Protein AF-A0A3D3CK25-F1 (afdb_monomer)

Mean predicted aligned error: 9.13 Å

Structure (mmCIF, N/CA/C/O backbone):
data_AF-A0A3D3CK25-F1
#
_entry.id   AF-A0A3D3CK25-F1
#
loop_
_atom_site.group_PDB
_atom_site.id
_atom_site.type_symbol
_atom_site.label_atom_id
_atom_site.label_alt_id
_atom_site.label_comp_id
_atom_site.label_asym_id
_atom_site.label_entity_id
_atom_site.label_seq_id
_atom_site.pdbx_PDB_ins_code
_atom_site.Cartn_x
_atom_site.Cartn_y
_atom_site.Cartn_z
_atom_site.occupancy
_atom_site.B_iso_or_equiv
_atom_site.auth_seq_id
_atom_site.auth_comp_id
_atom_site.auth_asym_id
_atom_site.auth_atom_id
_atom_site.pdbx_PDB_model_num
ATOM 1 N N . GLY A 1 1 ? 7.245 1.966 -9.185 1.00 50.22 1 GLY A N 1
A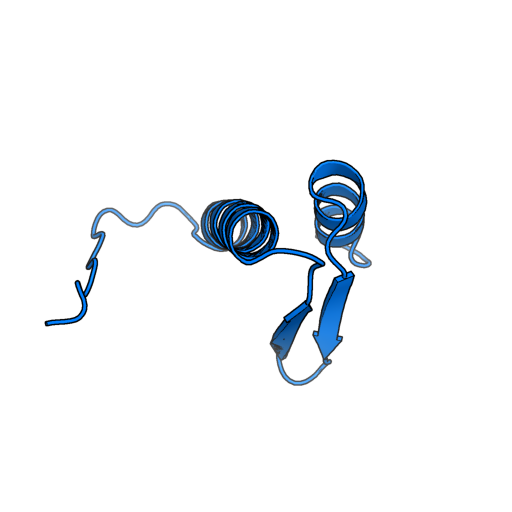TOM 2 C CA . GLY A 1 1 ? 7.444 3.277 -9.847 1.00 50.22 1 GLY A CA 1
ATOM 3 C C . GLY A 1 1 ? 8.671 3.975 -9.279 1.00 50.22 1 GLY A C 1
ATOM 4 O O . GLY A 1 1 ? 8.980 3.718 -8.118 1.00 50.22 1 GLY A O 1
ATOM 5 N N . PRO A 1 2 ? 9.361 4.838 -10.046 1.00 56.03 2 PRO A N 1
ATOM 6 C CA . PRO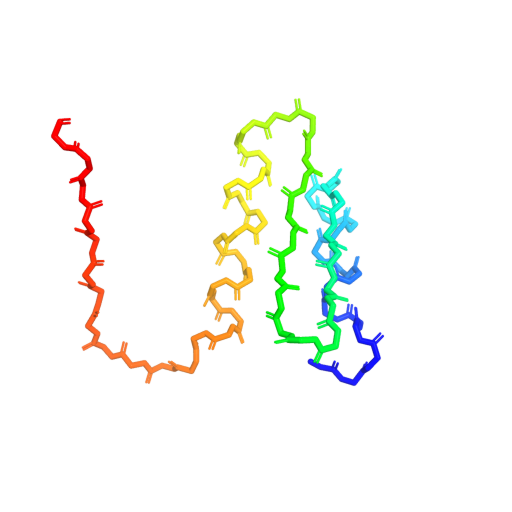 A 1 2 ? 10.609 5.465 -9.611 1.00 56.03 2 PRO A CA 1
ATOM 7 C C . PRO A 1 2 ? 10.406 6.240 -8.298 1.00 56.03 2 PRO A C 1
ATOM 9 O O . PRO A 1 2 ? 9.487 7.056 -8.181 1.00 56.03 2 PRO A O 1
ATOM 12 N N . GLY A 1 3 ? 11.227 5.932 -7.288 1.00 68.00 3 GLY A N 1
ATOM 13 C CA . GLY A 1 3 ? 11.278 6.653 -6.009 1.00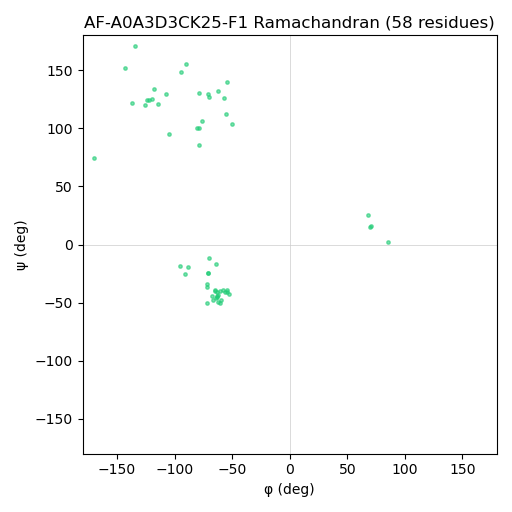 68.00 3 GLY A CA 1
ATOM 14 C C . GLY A 1 3 ? 10.051 6.512 -5.098 1.00 68.00 3 GLY A C 1
ATOM 15 O O . GLY A 1 3 ? 9.761 7.421 -4.321 1.00 68.00 3 GLY A O 1
ATOM 16 N N . GLY A 1 4 ? 9.275 5.429 -5.211 1.00 73.69 4 GLY A N 1
ATOM 17 C CA . GLY A 1 4 ? 8.157 5.177 -4.292 1.00 73.69 4 GLY A CA 1
ATOM 18 C C . GLY A 1 4 ? 6.969 6.138 -4.444 1.00 73.69 4 GLY A C 1
ATOM 19 O O . GLY A 1 4 ? 6.103 6.173 -3.573 1.00 73.69 4 GLY A O 1
ATOM 20 N N . LYS A 1 5 ? 6.879 6.902 -5.549 1.00 80.31 5 LYS A N 1
ATOM 21 C CA . LYS A 1 5 ? 5.741 7.808 -5.833 1.00 80.31 5 LYS A CA 1
ATOM 22 C C . LYS A 1 5 ? 4.389 7.104 -5.755 1.00 80.31 5 LYS A C 1
ATOM 24 O O . LYS A 1 5 ? 3.441 7.642 -5.195 1.00 80.31 5 LYS A O 1
ATOM 29 N N . VAL A 1 6 ? 4.330 5.900 -6.313 1.00 80.69 6 VAL A N 1
ATOM 30 C CA . VAL A 1 6 ? 3.123 5.070 -6.326 1.00 80.69 6 VAL A CA 1
ATOM 31 C C . VAL A 1 6 ? 2.712 4.728 -4.897 1.00 80.69 6 VAL A C 1
ATOM 33 O O . VAL A 1 6 ? 1.582 4.992 -4.508 1.00 80.69 6 VAL A O 1
ATOM 36 N N . ILE A 1 7 ? 3.658 4.250 -4.086 1.00 80.94 7 ILE A N 1
ATOM 37 C CA . ILE A 1 7 ? 3.404 3.879 -2.693 1.00 80.94 7 ILE A CA 1
ATOM 38 C C . ILE A 1 7 ? 2.984 5.088 -1.866 1.00 80.94 7 ILE A C 1
ATOM 40 O O .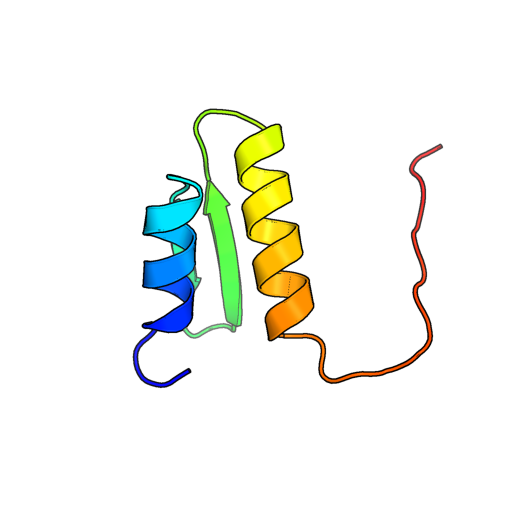 ILE A 1 7 ? 1.963 5.013 -1.196 1.00 80.94 7 ILE A O 1
ATOM 44 N N . ARG A 1 8 ? 3.667 6.232 -2.003 1.00 84.56 8 ARG A N 1
ATOM 45 C CA . ARG A 1 8 ? 3.255 7.494 -1.364 1.00 84.56 8 ARG A CA 1
ATOM 46 C C . ARG A 1 8 ? 1.817 7.893 -1.706 1.00 84.56 8 ARG A C 1
ATOM 48 O O . ARG A 1 8 ? 1.105 8.376 -0.831 1.00 84.56 8 ARG A O 1
ATOM 55 N N . GLY A 1 9 ? 1.388 7.689 -2.952 1.00 87.06 9 GLY A N 1
ATOM 56 C CA . GLY A 1 9 ? 0.011 7.949 -3.373 1.00 87.06 9 GLY A CA 1
ATOM 57 C C . GLY A 1 9 ? -1.001 7.031 -2.684 1.00 87.06 9 GLY A C 1
ATOM 58 O O . GLY A 1 9 ? -2.062 7.491 -2.271 1.00 87.06 9 GLY A O 1
ATOM 59 N N . ILE A 1 10 ? -0.655 5.755 -2.501 1.00 84.12 10 ILE A N 1
ATOM 60 C CA . ILE A 1 10 ? -1.488 4.789 -1.771 1.00 84.12 10 ILE A CA 1
ATOM 61 C C . ILE A 1 10 ? -1.555 5.179 -0.292 1.00 84.12 10 ILE A C 1
ATOM 63 O O . ILE A 1 10 ? -2.649 5.303 0.241 1.00 84.12 10 ILE A O 1
ATOM 67 N N . THR A 1 11 ? -0.412 5.482 0.335 1.00 86.44 11 THR A N 1
ATOM 68 C CA . THR A 1 11 ? -0.320 5.952 1.729 1.00 86.44 11 THR A CA 1
ATOM 69 C C . THR A 1 11 ? -1.204 7.177 1.976 1.00 86.44 11 THR A C 1
ATOM 71 O O . THR A 1 11 ? -1.861 7.257 3.008 1.00 86.44 11 THR A O 1
ATOM 74 N N . GLN A 1 12 ? -1.262 8.126 1.035 1.00 86.69 12 GLN 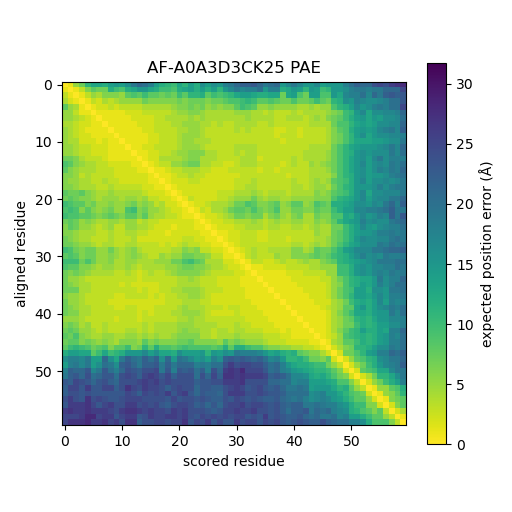A N 1
ATOM 75 C CA . GLN A 1 12 ? -2.135 9.301 1.150 1.00 86.69 12 GLN A CA 1
ATOM 76 C C . GLN A 1 12 ? -3.619 8.978 0.967 1.00 86.69 12 GLN A C 1
ATOM 78 O O . GLN A 1 12 ? -4.447 9.582 1.640 1.00 86.69 12 GLN A O 1
ATOM 83 N N . LYS A 1 13 ? -3.960 8.050 0.066 1.00 85.25 13 LYS A N 1
ATOM 84 C CA . LYS A 1 13 ? -5.353 7.662 -0.190 1.00 85.25 13 LYS A CA 1
ATOM 85 C C . LYS A 1 13 ? -5.946 6.848 0.955 1.00 85.25 13 LYS A C 1
ATOM 87 O O . LYS A 1 13 ? -7.018 7.179 1.445 1.00 85.25 13 LYS A O 1
ATOM 92 N N . THR A 1 14 ? -5.247 5.802 1.384 1.00 84.00 14 THR A N 1
ATOM 93 C CA . THR A 1 14 ? -5.745 4.875 2.410 1.00 84.00 14 THR A CA 1
ATOM 94 C C . THR A 1 14 ? -5.381 5.338 3.821 1.00 84.00 14 THR A C 1
ATOM 96 O O . THR A 1 14 ? -6.015 4.948 4.797 1.00 84.00 14 THR A O 1
ATOM 99 N N . GLY A 1 15 ? -4.384 6.212 3.975 1.00 85.12 15 GLY A N 1
ATOM 100 C CA . GLY A 1 15 ? -3.923 6.670 5.287 1.00 85.12 15 GLY A CA 1
ATOM 101 C C . GLY A 1 15 ? -3.185 5.590 6.082 1.00 85.12 15 GLY A C 1
ATOM 102 O O . GLY A 1 15 ? -3.023 5.732 7.293 1.00 85.12 15 GLY A O 1
ATOM 103 N N . VAL A 1 16 ? -2.752 4.507 5.431 1.00 87.31 16 VAL A N 1
ATOM 104 C CA . VAL A 1 16 ? -1.904 3.480 6.053 1.00 87.31 16 VAL A CA 1
ATOM 105 C C . VAL A 1 16 ? -0.438 3.772 5.775 1.00 87.31 16 VAL A C 1
ATOM 107 O O . VAL A 1 16 ? -0.091 4.289 4.716 1.00 87.31 16 VAL A O 1
ATOM 110 N N . LYS A 1 17 ? 0.445 3.407 6.702 1.00 86.31 17 LYS A N 1
ATOM 111 C CA . LYS A 1 17 ? 1.891 3.432 6.487 1.00 86.31 17 LYS A CA 1
ATOM 112 C C . LYS A 1 17 ? 2.305 2.215 5.673 1.00 86.31 17 LYS A C 1
ATOM 114 O O . LYS A 1 17 ? 1.949 1.090 6.004 1.00 86.31 17 LYS A O 1
ATOM 119 N N . ILE A 1 18 ? 3.083 2.455 4.628 1.00 84.31 18 ILE A N 1
ATOM 120 C CA . ILE A 1 18 ? 3.665 1.410 3.791 1.00 84.31 18 ILE A CA 1
ATOM 121 C C . ILE A 1 18 ? 5.170 1.637 3.810 1.00 84.31 18 ILE A C 1
ATOM 123 O O . ILE A 1 18 ? 5.624 2.740 3.501 1.00 84.31 18 ILE A O 1
ATOM 127 N N . ASN A 1 19 ? 5.923 0.615 4.192 1.00 82.38 19 ASN A N 1
ATOM 128 C CA . ASN A 1 19 ? 7.374 0.628 4.212 1.00 82.38 19 ASN A CA 1
ATOM 129 C C . ASN A 1 19 ? 7.883 -0.436 3.242 1.00 82.38 19 ASN A C 1
ATOM 131 O O . ASN A 1 19 ? 7.366 -1.552 3.230 1.00 82.38 19 ASN A O 1
ATOM 135 N N . VAL A 1 20 ? 8.862 -0.084 2.417 1.00 77.62 20 VAL A N 1
ATOM 136 C CA . VAL A 1 20 ? 9.484 -1.018 1.477 1.00 77.62 20 VAL A CA 1
ATOM 137 C C . VAL A 1 20 ? 10.963 -1.051 1.777 1.00 77.62 20 VAL A C 1
ATOM 139 O O . VAL A 1 20 ? 11.609 -0.005 1.787 1.00 77.62 20 VAL A O 1
ATOM 142 N N . GLU A 1 21 ? 11.468 -2.246 2.036 1.00 80.31 21 GLU A N 1
ATOM 143 C CA . GLU A 1 21 ? 12.888 -2.492 2.208 1.00 80.31 21 GLU A CA 1
ATOM 144 C C . GLU A 1 21 ? 13.551 -2.829 0.873 1.00 80.31 21 GLU A C 1
ATOM 146 O O . GLU A 1 21 ? 12.925 -3.376 -0.039 1.00 80.31 21 GLU A O 1
ATOM 151 N N . ASP A 1 22 ? 14.855 -2.573 0.791 1.00 71.69 22 ASP A N 1
ATOM 152 C CA . ASP A 1 22 ? 15.684 -2.914 -0.371 1.00 71.69 22 ASP A CA 1
ATOM 153 C C . ASP A 1 22 ? 15.775 -4.433 -0.614 1.00 71.69 22 ASP A C 1
ATOM 155 O O . ASP A 1 22 ? 16.119 -4.875 -1.707 1.00 71.69 22 ASP A O 1
ATOM 159 N N . SER A 1 23 ? 15.414 -5.240 0.391 1.00 77.25 23 SER A N 1
ATOM 160 C CA . SER A 1 23 ? 15.245 -6.695 0.298 1.00 77.25 23 SER A CA 1
ATOM 161 C C . SER A 1 23 ? 14.024 -7.114 -0.535 1.00 77.25 23 SER A C 1
ATOM 163 O O . SER A 1 23 ? 13.871 -8.292 -0.854 1.00 77.25 23 SER A O 1
ATOM 165 N N . GLY A 1 24 ? 13.138 -6.170 -0.873 1.00 67.25 24 GLY A N 1
ATOM 166 C CA . GLY A 1 24 ? 11.837 -6.441 -1.482 1.00 67.25 24 GLY A CA 1
ATOM 167 C C . GLY A 1 24 ? 10.738 -6.761 -0.464 1.00 67.25 24 GLY A C 1
ATOM 168 O O . GLY A 1 24 ? 9.600 -7.013 -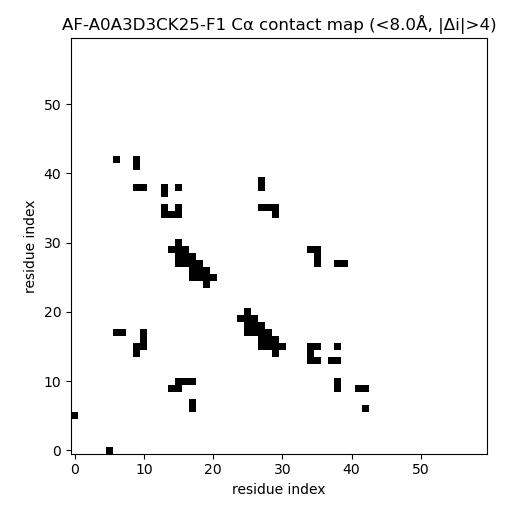0.862 1.00 67.25 24 GLY A O 1
ATOM 169 N N . ALA A 1 25 ? 11.034 -6.726 0.840 1.00 76.44 25 ALA A N 1
ATOM 170 C CA . ALA A 1 25 ? 10.022 -6.867 1.879 1.00 76.44 25 ALA A CA 1
ATOM 171 C C . ALA A 1 25 ? 9.137 -5.611 1.951 1.00 76.44 25 ALA A C 1
ATOM 173 O O . ALA A 1 25 ? 9.627 -4.484 2.042 1.00 76.44 25 ALA A O 1
ATOM 174 N N . ILE A 1 26 ? 7.817 -5.810 1.931 1.00 77.25 26 ILE A N 1
ATOM 175 C CA . ILE A 1 26 ? 6.823 -4.736 2.027 1.00 77.25 26 ILE A CA 1
ATOM 176 C C . ILE A 1 26 ? 6.054 -4.908 3.333 1.00 77.25 26 ILE A C 1
ATOM 178 O O . ILE A 1 26 ? 5.404 -5.929 3.551 1.00 77.25 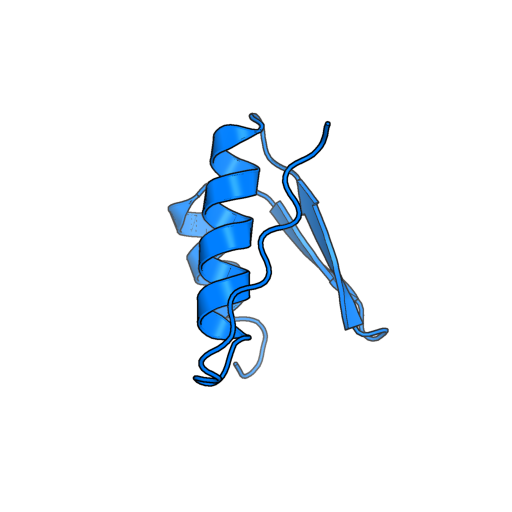26 ILE A O 1
ATOM 182 N N . GLN A 1 27 ? 6.098 -3.891 4.188 1.00 82.19 27 GLN A N 1
ATOM 183 C CA . GLN A 1 27 ? 5.328 -3.828 5.425 1.00 82.19 27 GLN A CA 1
ATOM 184 C C . GLN A 1 27 ? 4.203 -2.809 5.282 1.00 82.19 27 GLN A C 1
ATOM 186 O O . GLN A 1 27 ? 4.435 -1.663 4.900 1.00 82.19 27 GLN A O 1
ATOM 191 N N . ILE A 1 28 ? 2.979 -3.215 5.613 1.00 83.31 28 ILE A N 1
ATOM 192 C CA . ILE A 1 28 ? 1.797 -2.351 5.587 1.00 83.31 28 ILE A CA 1
ATOM 193 C C . ILE A 1 28 ? 1.229 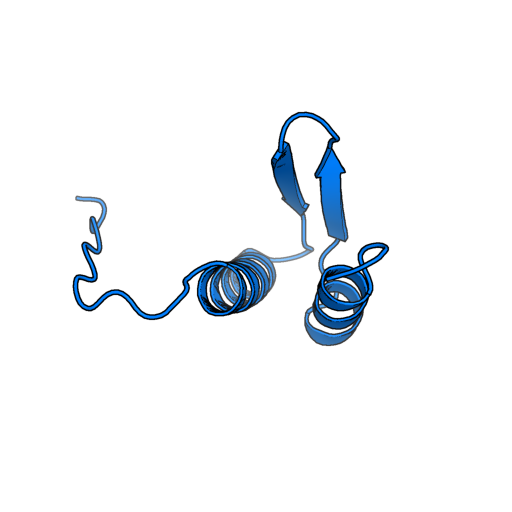-2.303 7.003 1.00 83.31 28 ILE A C 1
ATOM 195 O O . ILE A 1 28 ? 0.948 -3.341 7.596 1.00 83.31 28 ILE A O 1
ATOM 199 N N . GLY A 1 29 ? 1.068 -1.100 7.547 1.00 82.19 29 GLY A N 1
ATOM 200 C CA . GLY A 1 29 ? 0.531 -0.871 8.884 1.00 82.19 29 GLY A CA 1
ATOM 201 C C . GLY A 1 29 ? -0.455 0.289 8.881 1.00 82.19 29 GLY A C 1
ATOM 202 O O . GLY A 1 29 ? -0.112 1.408 8.508 1.00 82.19 29 GLY A O 1
ATOM 203 N N . GLY A 1 30 ? -1.688 0.033 9.301 1.00 85.44 30 GLY A N 1
ATOM 204 C CA . GLY A 1 30 ? -2.772 1.011 9.319 1.00 85.44 30 GLY A CA 1
ATOM 205 C C . GLY A 1 30 ? -3.549 0.998 10.637 1.00 85.44 30 GLY A C 1
ATOM 206 O O . GLY A 1 30 ? -3.334 0.115 11.464 1.00 85.44 30 GLY A O 1
ATOM 207 N N . PRO A 1 31 ? -4.448 1.975 10.839 1.00 80.81 31 PRO A N 1
ATOM 208 C CA . PRO A 1 31 ? -5.266 2.073 12.050 1.00 80.81 31 PRO A CA 1
ATOM 209 C C . PRO A 1 31 ? -6.347 0.984 12.144 1.00 80.81 31 PRO A C 1
ATOM 211 O O . PRO A 1 31 ? -6.781 0.650 13.241 1.00 80.81 31 PRO A O 1
ATOM 214 N N . THR A 1 32 ? -6.776 0.430 11.010 1.00 86.00 32 THR A N 1
ATOM 215 C CA . THR A 1 32 ? -7.792 -0.624 10.915 1.00 86.00 32 THR A CA 1
ATOM 216 C C . THR A 1 32 ? -7.443 -1.598 9.801 1.00 86.00 32 THR A C 1
ATOM 218 O O . THR A 1 32 ? -6.808 -1.223 8.811 1.00 86.00 32 THR A O 1
ATOM 221 N N . GLN A 1 33 ? -7.887 -2.845 9.961 1.00 82.75 33 GLN A N 1
ATOM 222 C CA . GLN A 1 33 ? -7.627 -3.929 9.017 1.00 82.75 33 GLN A CA 1
ATOM 223 C C . GLN A 1 33 ? -8.201 -3.635 7.623 1.00 82.75 33 GLN A C 1
ATOM 225 O O . GLN A 1 33 ? -7.488 -3.790 6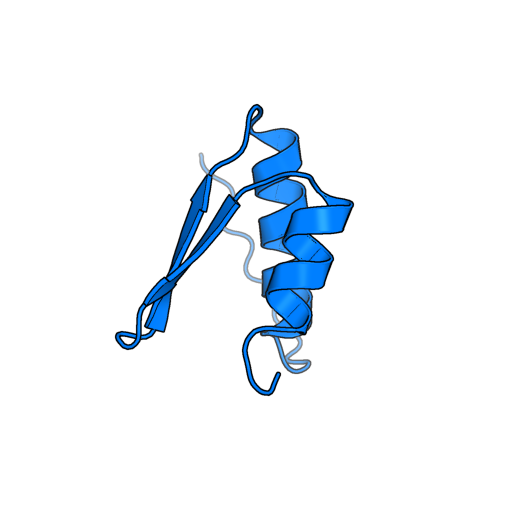.643 1.00 82.75 33 GLN A O 1
ATOM 230 N N . GLU A 1 34 ? -9.398 -3.048 7.536 1.00 86.25 34 GLU A N 1
ATOM 231 C CA . GLU A 1 34 ? -10.023 -2.654 6.262 1.00 86.25 34 GLU A CA 1
ATOM 232 C C . GLU A 1 34 ? -9.142 -1.718 5.423 1.00 86.25 34 GLU A C 1
ATOM 234 O O . GLU A 1 34 ? -9.018 -1.883 4.213 1.00 86.25 34 GLU A O 1
ATOM 239 N N . LYS A 1 35 ? -8.470 -0.751 6.064 1.00 85.38 35 LYS A N 1
ATOM 240 C CA . LYS A 1 35 ? -7.577 0.179 5.358 1.00 85.38 35 LYS A CA 1
ATOM 241 C C . LYS A 1 35 ? -6.296 -0.496 4.884 1.00 85.38 35 LYS A C 1
ATOM 243 O O . LYS A 1 35 ? -5.727 -0.118 3.859 1.00 85.38 35 LYS A O 1
ATOM 248 N N . VAL A 1 36 ? -5.812 -1.462 5.666 1.00 84.69 36 VAL A N 1
ATOM 249 C CA . VAL A 1 36 ? -4.652 -2.281 5.305 1.00 84.69 36 VAL A CA 1
ATOM 250 C C . VAL A 1 36 ? -5.004 -3.164 4.112 1.00 84.69 36 VAL A C 1
ATOM 252 O O . VAL A 1 36 ? -4.230 -3.200 3.158 1.00 84.69 36 VAL A O 1
ATOM 255 N N . ASP A 1 37 ? -6.180 -3.790 4.120 1.00 85.00 37 ASP A N 1
ATOM 256 C CA . ASP A 1 37 ? -6.685 -4.609 3.016 1.00 85.00 37 ASP A CA 1
ATOM 257 C C . ASP A 1 37 ? -6.908 -3.784 1.744 1.00 85.00 37 ASP A C 1
ATOM 259 O O . ASP A 1 37 ? -6.516 -4.211 0.658 1.00 85.00 37 ASP A O 1
ATOM 263 N N . GLU A 1 38 ? -7.442 -2.565 1.862 1.00 85.81 38 GLU A N 1
ATOM 264 C CA . GLU A 1 38 ? -7.584 -1.637 0.736 1.00 85.81 38 GLU A CA 1
ATOM 265 C C . GLU A 1 38 ? -6.219 -1.305 0.112 1.00 85.81 38 GLU A C 1
ATOM 267 O O . GLU A 1 38 ? -6.027 -1.402 -1.103 1.00 85.81 38 GLU A O 1
ATOM 272 N N . ALA A 1 39 ? -5.226 -0.970 0.941 1.00 84.00 39 ALA A N 1
ATOM 273 C CA . ALA A 1 39 ? -3.875 -0.688 0.468 1.00 84.00 39 ALA A CA 1
ATOM 274 C C . ALA A 1 39 ? -3.212 -1.923 -0.157 1.00 84.00 39 ALA A C 1
ATOM 276 O O . ALA A 1 39 ? -2.554 -1.806 -1.193 1.00 84.00 39 ALA A O 1
ATOM 277 N N . LEU A 1 40 ? -3.408 -3.100 0.441 1.00 82.31 40 LEU A N 1
ATOM 278 C CA . LEU A 1 40 ? -2.918 -4.376 -0.067 1.00 82.31 40 LEU A CA 1
ATOM 279 C C . LEU A 1 40 ? -3.532 -4.697 -1.434 1.00 82.31 40 LEU A C 1
ATOM 281 O O . LEU A 1 40 ? -2.804 -5.112 -2.333 1.00 82.31 40 LEU A O 1
ATOM 285 N N . ALA A 1 41 ? -4.835 -4.476 -1.615 1.00 84.00 41 ALA A N 1
ATOM 286 C CA . ALA A 1 41 ? -5.529 -4.686 -2.883 1.00 84.00 41 ALA A CA 1
ATOM 287 C C . ALA A 1 41 ? -4.987 -3.762 -3.982 1.00 84.00 41 ALA A C 1
ATOM 289 O O . ALA A 1 41 ? -4.694 -4.221 -5.086 1.00 84.00 41 ALA A O 1
ATOM 290 N N . ILE A 1 42 ? -4.770 -2.481 -3.663 1.00 82.81 42 ILE A N 1
ATOM 291 C CA . ILE A 1 42 ? -4.195 -1.513 -4.604 1.00 82.81 42 ILE A CA 1
ATOM 292 C C . ILE A 1 42 ? -2.756 -1.899 -4.972 1.00 82.81 42 ILE A C 1
ATOM 294 O O . ILE A 1 42 ? -2.409 -1.898 -6.151 1.00 82.81 42 ILE A O 1
ATOM 298 N N . ILE A 1 43 ? -1.920 -2.261 -3.989 1.00 78.62 43 ILE A N 1
ATOM 299 C CA . ILE A 1 43 ? -0.541 -2.711 -4.237 1.00 78.62 43 ILE A CA 1
ATOM 300 C C . ILE A 1 43 ? -0.553 -3.962 -5.112 1.00 78.62 43 ILE A C 1
ATOM 302 O O . ILE A 1 43 ? 0.112 -3.971 -6.141 1.00 78.62 43 ILE A O 1
ATOM 306 N N . ARG A 1 44 ? -1.352 -4.976 -4.755 1.00 77.69 44 ARG A N 1
ATOM 307 C CA . ARG A 1 44 ? -1.482 -6.218 -5.527 1.00 77.69 44 ARG A CA 1
ATOM 308 C C . ARG A 1 44 ? -1.941 -5.955 -6.957 1.00 77.69 44 ARG A C 1
ATOM 310 O O . ARG A 1 44 ? -1.417 -6.598 -7.853 1.00 77.69 44 ARG A O 1
ATOM 317 N N . GLY A 1 45 ? -2.862 -5.018 -7.179 1.00 76.62 45 GLY A N 1
ATOM 318 C CA . GLY A 1 45 ? -3.318 -4.633 -8.518 1.00 76.62 45 GLY A CA 1
ATOM 319 C C . GLY A 1 45 ? -2.285 -3.850 -9.337 1.00 76.62 45 GLY A C 1
ATOM 320 O O . GLY A 1 45 ? -2.337 -3.877 -10.558 1.00 76.62 45 GLY A O 1
ATOM 321 N N . LEU A 1 46 ? -1.338 -3.169 -8.685 1.00 72.69 46 LEU A N 1
ATOM 322 C CA . LEU A 1 46 ? -0.257 -2.424 -9.344 1.00 72.69 46 LEU A CA 1
ATOM 323 C C . LEU A 1 46 ? 1.004 -3.266 -9.572 1.00 72.69 46 LEU A C 1
ATOM 325 O O . LEU A 1 46 ? 1.802 -2.928 -10.441 1.00 72.69 46 LEU A O 1
ATOM 329 N N . THR A 1 47 ? 1.217 -4.307 -8.762 1.00 67.38 47 THR A N 1
ATOM 330 C CA . THR A 1 47 ? 2.333 -5.257 -8.895 1.00 67.38 47 THR A CA 1
ATOM 331 C C . THR A 1 47 ? 1.957 -6.516 -9.670 1.00 67.38 47 THR A C 1
ATOM 333 O O . THR A 1 47 ? 2.853 -7.224 -10.113 1.00 67.38 47 THR A O 1
ATOM 336 N N . LYS A 1 48 ? 0.661 -6.826 -9.821 1.00 54.25 48 LYS A N 1
ATOM 337 C CA . LYS A 1 48 ? 0.193 -7.799 -10.811 1.00 54.25 48 LYS A CA 1
ATOM 338 C C . LYS A 1 48 ? 0.164 -7.113 -12.171 1.00 54.25 48 LYS A C 1
ATOM 340 O O . LYS A 1 48 ? -0.794 -6.417 -12.498 1.00 54.25 48 LYS A O 1
ATOM 345 N N . ASP A 1 49 ? 1.187 -7.359 -12.975 1.00 46.81 49 ASP A N 1
ATOM 346 C CA . ASP A 1 49 ? 0.983 -7.419 -14.418 1.00 46.81 49 ASP A CA 1
ATOM 347 C C . ASP A 1 49 ? -0.133 -8.442 -14.697 1.00 46.81 49 ASP A C 1
ATOM 349 O O . ASP A 1 49 ? -0.245 -9.446 -13.990 1.00 46.81 49 ASP A O 1
ATOM 353 N N . LEU A 1 50 ? -1.025 -8.150 -15.649 1.00 45.31 50 LEU A N 1
ATOM 354 C CA . LEU A 1 50 ? -2.153 -9.020 -15.991 1.00 45.31 50 LEU A CA 1
ATOM 355 C C . LEU A 1 50 ? -1.686 -10.468 -16.229 1.00 45.31 50 LEU A C 1
ATOM 357 O O . LEU A 1 50 ? -1.208 -10.788 -17.312 1.00 45.31 50 LEU A O 1
ATOM 361 N N . GLU A 1 51 ? -1.924 -11.356 -15.266 1.00 43.06 51 GLU A N 1
ATOM 362 C CA . GLU A 1 51 ? -1.946 -12.800 -15.493 1.00 43.06 51 GLU A CA 1
ATOM 363 C C . GLU A 1 51 ? -3.285 -13.372 -14.991 1.00 43.06 51 GLU A C 1
ATOM 365 O O . GLU A 1 51 ? -3.639 -13.204 -13.815 1.00 43.06 51 GLU A O 1
ATOM 370 N N . PRO A 1 52 ? -4.078 -14.008 -15.876 1.00 36.72 52 PRO A N 1
ATOM 371 C CA . PRO A 1 52 ? -5.402 -14.520 -15.563 1.00 36.72 52 PRO A CA 1
ATOM 372 C C . PRO A 1 52 ? -5.257 -15.844 -14.815 1.00 36.72 52 PRO A C 1
ATOM 374 O O . PRO A 1 52 ? -5.242 -16.895 -15.438 1.00 36.72 52 PRO A O 1
ATOM 377 N N . ASN A 1 53 ? -5.091 -15.806 -13.493 1.00 39.69 53 ASN A N 1
ATOM 378 C CA . ASN A 1 53 ? -5.353 -16.958 -12.621 1.00 39.69 53 ASN A CA 1
ATOM 379 C C . ASN A 1 53 ? -5.314 -16.538 -11.149 1.00 39.69 53 ASN A C 1
ATOM 381 O O . ASN A 1 53 ? -4.364 -16.790 -10.407 1.00 39.69 53 ASN A O 1
ATOM 385 N N . GLU A 1 54 ? -6.372 -15.854 -10.719 1.00 43.34 54 GLU A N 1
ATOM 386 C CA . GLU A 1 54 ? -6.669 -15.687 -9.302 1.00 43.34 54 GLU A CA 1
ATOM 387 C C . GLU A 1 54 ? -6.759 -17.053 -8.611 1.00 43.34 54 GLU A C 1
ATOM 389 O O . GLU A 1 54 ? -7.696 -17.813 -8.830 1.00 43.34 54 GLU A O 1
ATOM 394 N N . VAL A 1 55 ? -5.803 -17.347 -7.728 1.00 41.84 55 VAL A N 1
ATOM 395 C CA . VAL A 1 55 ? -5.990 -18.346 -6.676 1.00 41.84 55 VAL A CA 1
ATOM 396 C C . VAL A 1 55 ? -6.199 -17.587 -5.371 1.00 41.84 55 VAL A C 1
ATOM 398 O O . VAL A 1 55 ? -5.252 -17.151 -4.716 1.00 41.84 55 VAL A O 1
ATOM 401 N N . TYR A 1 56 ? -7.469 -17.383 -5.030 1.00 43.44 56 TYR A N 1
ATOM 402 C CA . TYR A 1 56 ? -7.894 -17.012 -3.686 1.00 43.44 56 TYR A CA 1
ATOM 403 C C . TYR A 1 56 ? -7.835 -18.268 -2.813 1.00 43.44 56 TYR A C 1
ATOM 405 O O . TYR A 1 56 ? -8.687 -19.145 -2.932 1.00 43.44 56 TYR A O 1
ATOM 413 N N . TYR A 1 57 ? -6.847 -18.366 -1.925 1.00 37.88 57 TYR A N 1
ATOM 414 C CA . TYR A 1 57 ? -6.948 -19.301 -0.806 1.00 37.88 57 TYR A CA 1
ATOM 415 C C . TYR A 1 57 ? -7.819 -18.647 0.265 1.00 37.88 57 TYR A C 1
ATOM 417 O O . TYR A 1 57 ? -7.372 -17.760 0.990 1.00 37.88 57 TYR A O 1
ATOM 425 N N . GLY A 1 58 ? -9.090 -19.049 0.302 1.00 40.41 58 GLY A N 1
ATOM 426 C CA . GLY A 1 58 ? -9.950 -18.834 1.457 1.00 40.41 58 GLY A CA 1
ATOM 427 C C . GLY A 1 58 ? -9.374 -19.582 2.655 1.00 40.41 58 GLY A C 1
ATOM 428 O O . GLY A 1 58 ? -8.993 -20.747 2.542 1.00 40.41 58 GLY A O 1
ATOM 429 N N . THR A 1 59 ? -9.273 -18.900 3.788 1.00 41.28 59 THR A N 1
ATOM 430 C CA . THR A 1 59 ? -8.962 -19.540 5.066 1.00 41.28 59 THR A CA 1
ATOM 431 C C . THR A 1 59 ? -10.175 -20.377 5.484 1.00 41.28 59 THR A C 1
ATOM 433 O O . THR A 1 59 ? -11.291 -19.855 5.484 1.00 41.28 59 THR A O 1
ATOM 436 N N . VAL A 1 60 ? -9.958 -21.666 5.775 1.00 47.91 60 VAL A N 1
ATOM 437 C CA . VAL A 1 60 ? -10.938 -22.559 6.427 1.00 47.91 60 VAL A CA 1
ATOM 438 C C . VAL A 1 60 ? -11.164 -22.183 7.885 1.00 47.91 60 VAL A C 1
ATOM 440 O O . VAL A 1 60 ? -10.201 -21.691 8.517 1.00 47.91 60 VAL A O 1
#

Foldseek 3Di:
DPPCPQVVVLCVVLVWDWDADPVRDIDIGDPDPVSSVVSVVSVCVVPDDDDPDDDDDDDD

Nearest PDB structures (foldseek):
  4nbq-assembly1_B  TM=8.933E-01  e=1.854E-02  Coxiella burnetii RSA 493
  6qh2-assembly1_A  TM=7.615E-01  e=7.213E-03  Escherichia coli SE11
  4aim-assembly1_A-3  TM=7.965E-01  e=2.122E-02  Caulobacter vibrioides CB15
  5mec-assembly1_A  TM=4.082E-01  e=1.588E+00  Saccharomyces cerevisiae
  4v7e-assembly1_BK  TM=3.566E-01  e=2.380E+00  Triticum aestivum

Radius of gyration: 12.52 Å; Cα contacts (8 Å, |Δi|>4): 46; chains: 1; bounding box: 27×32×28 Å

Solvent-accessible surface area (backbone atoms only — not comparable to full-atom values): 3870 Å² total; per-residue (Å²): 107,85,89,48,54,59,57,53,51,46,28,67,72,52,64,24,52,72,48,75,47,94,88,70,52,73,48,75,51,45,96,44,68,69,39,36,51,52,46,49,51,54,50,50,61,71,71,47,70,95,67,97,69,89,79,80,81,77,85,129

Sequence (60 aa):
GPGGKVIRGITQKTGVKINVEDSGAIQIGGPTQEKVDEALAIIRGLTKDLEPNEVYYGTV

pLDDT: mean 71.99, std 16.72, range [36.72, 87.31]

Secondary structure (DSSP, 8-state):
-GGGHHHHHHHHHH--EEEE-TTS-EEEE-SSHHHHHHHHHHHHHHH--S-S--------